Protein AF-A0A9N9Y9E3-F1 (afdb_monomer_lite)

Organism: NCBI:txid160290

Structure (mmCIF, N/CA/C/O backbone):
data_AF-A0A9N9Y9E3-F1
#
_entry.id   AF-A0A9N9Y9E3-F1
#
loop_
_atom_site.group_PDB
_atom_site.id
_atom_site.type_symbol
_atom_site.label_atom_id
_atom_site.label_alt_id
_atom_site.label_comp_id
_atom_site.label_asym_id
_atom_site.label_entity_id
_atom_site.label_seq_id
_atom_site.pdbx_PDB_ins_code
_atom_site.Cartn_x
_atom_site.Cartn_y
_atom_site.Cartn_z
_atom_site.occupancy
_atom_site.B_iso_or_equiv
_atom_site.auth_seq_id
_atom_site.auth_comp_id
_atom_site.auth_asym_id
_atom_site.auth_atom_id
_atom_site.pdbx_PDB_model_num
ATOM 1 N N . MET A 1 1 ? 27.547 -43.029 -65.018 1.00 48.00 1 MET A N 1
ATOM 2 C CA . MET A 1 1 ? 28.425 -41.855 -64.821 1.00 48.00 1 MET A CA 1
ATOM 3 C C . MET A 1 1 ? 28.004 -41.243 -63.491 1.00 48.00 1 MET A C 1
ATOM 5 O O . MET A 1 1 ? 26.909 -40.724 -63.421 1.00 48.00 1 MET A O 1
ATOM 9 N N . GLY A 1 2 ? 28.659 -41.442 -62.355 1.00 52.06 2 GLY A N 1
ATOM 10 C CA . GLY A 1 2 ? 30.081 -41.640 -62.108 1.00 52.06 2 GLY A CA 1
ATOM 11 C C . GLY A 1 2 ? 30.588 -40.398 -61.380 1.00 52.06 2 GLY A C 1
ATOM 12 O O . GLY A 1 2 ? 30.954 -39.443 -62.046 1.00 52.06 2 GLY A O 1
ATOM 13 N N . SER A 1 3 ? 30.549 -40.406 -60.046 1.00 59.09 3 SER A N 1
ATOM 14 C CA . SER A 1 3 ? 31.432 -39.592 -59.204 1.00 59.09 3 SER A CA 1
ATOM 15 C C . SER A 1 3 ? 31.391 -40.119 -57.775 1.00 59.09 3 SER A C 1
ATOM 17 O O . SER A 1 3 ? 30.436 -39.915 -57.031 1.00 59.09 3 SER A O 1
ATOM 19 N N . PHE A 1 4 ? 32.445 -40.857 -57.443 1.00 48.97 4 PHE A N 1
ATOM 20 C CA . PHE A 1 4 ? 32.796 -41.291 -56.102 1.00 48.97 4 PHE A CA 1
ATOM 21 C C . PHE A 1 4 ? 33.531 -40.138 -55.416 1.00 48.97 4 PHE A C 1
ATOM 23 O O . PHE A 1 4 ? 34.589 -39.728 -55.889 1.00 48.97 4 PHE A O 1
ATOM 30 N N . PHE A 1 5 ? 33.002 -39.632 -54.303 1.00 59.12 5 PHE A N 1
ATOM 31 C CA . PHE A 1 5 ? 33.765 -38.761 -53.413 1.00 59.12 5 PHE A CA 1
ATOM 32 C C . PHE A 1 5 ? 34.379 -39.599 -52.294 1.00 59.12 5 PHE A C 1
ATOM 34 O O . PHE A 1 5 ? 33.687 -40.216 -51.484 1.00 59.12 5 PHE A O 1
ATOM 41 N N . VAL A 1 6 ? 35.708 -39.639 -52.310 1.00 62.22 6 VAL A N 1
ATOM 42 C CA . VAL A 1 6 ? 36.564 -40.309 -51.337 1.00 62.22 6 VAL A CA 1
ATOM 43 C C . VAL A 1 6 ? 36.550 -39.507 -50.038 1.00 62.22 6 VAL A C 1
ATOM 45 O O . VAL A 1 6 ? 36.954 -38.346 -50.005 1.00 62.22 6 VAL A O 1
ATOM 48 N N . TRP A 1 7 ? 36.090 -40.145 -48.966 1.00 42.59 7 TRP A N 1
ATOM 49 C CA . TRP A 1 7 ? 36.184 -39.635 -47.604 1.00 42.59 7 TRP A CA 1
ATOM 50 C C . TRP A 1 7 ? 37.648 -39.658 -47.144 1.00 42.59 7 TRP A C 1
ATOM 52 O O . TRP A 1 7 ? 38.261 -40.721 -47.058 1.00 42.59 7 TRP A O 1
ATOM 62 N N . ARG A 1 8 ? 38.211 -38.487 -46.827 1.00 59.12 8 ARG A N 1
ATOM 63 C CA . ARG A 1 8 ? 39.467 -38.366 -46.075 1.00 59.12 8 ARG A CA 1
ATOM 64 C C . ARG A 1 8 ? 39.118 -38.282 -44.591 1.00 59.12 8 ARG A C 1
ATOM 66 O O . ARG A 1 8 ? 38.574 -37.279 -44.140 1.00 59.12 8 ARG A O 1
ATOM 73 N N . LEU A 1 9 ? 39.419 -39.346 -43.852 1.00 53.72 9 LEU A N 1
ATOM 74 C CA . LEU A 1 9 ? 39.414 -39.348 -42.392 1.00 53.72 9 LEU A CA 1
ATOM 75 C C . LEU A 1 9 ? 40.584 -38.484 -41.908 1.00 53.72 9 LEU A C 1
ATOM 77 O O . LEU A 1 9 ? 41.734 -38.772 -42.232 1.00 53.72 9 LEU A O 1
ATOM 81 N N . ASN A 1 10 ? 40.273 -37.424 -41.165 1.00 63.84 10 ASN A N 1
ATOM 82 C CA . ASN A 1 10 ? 41.246 -36.621 -40.433 1.00 63.84 10 ASN A CA 1
ATOM 83 C C . ASN A 1 10 ? 41.228 -37.109 -38.973 1.00 63.84 10 ASN A C 1
ATOM 85 O O . ASN A 1 10 ? 40.200 -36.935 -38.312 1.00 63.84 10 ASN A O 1
ATOM 89 N N . PRO A 1 11 ? 42.273 -37.791 -38.479 1.00 67.38 11 PRO A N 1
ATOM 90 C CA . PRO A 1 11 ? 42.377 -38.150 -37.075 1.00 67.38 11 PRO A CA 1
ATOM 91 C C . PRO A 1 11 ? 42.994 -36.983 -36.292 1.00 67.38 11 PRO A C 1
ATOM 93 O O . PRO A 1 11 ? 43.718 -36.171 -36.851 1.00 67.38 11 PRO A O 1
ATOM 96 N N . GLU A 1 12 ? 42.734 -36.960 -34.988 1.00 57.62 12 GLU A N 1
ATOM 97 C CA . GLU A 1 12 ? 43.332 -36.055 -33.993 1.00 57.62 12 GLU A CA 1
ATOM 98 C C . GLU A 1 12 ? 42.711 -34.662 -33.862 1.00 57.62 12 GLU A C 1
ATOM 100 O O . GLU A 1 12 ? 43.229 -33.651 -34.320 1.00 57.62 12 GLU A O 1
ATOM 105 N N . LEU A 1 13 ? 41.650 -34.608 -33.058 1.00 51.19 13 LEU A N 1
ATOM 106 C CA . LEU A 1 13 ? 41.432 -33.495 -32.139 1.00 51.19 13 LEU A CA 1
ATOM 107 C C . LEU A 1 13 ? 41.072 -34.099 -30.781 1.00 51.19 13 LEU A C 1
ATOM 109 O O . LEU A 1 13 ? 39.950 -34.546 -30.550 1.00 51.19 13 LEU A O 1
ATOM 113 N N . GLN A 1 14 ? 42.075 -34.184 -29.906 1.00 63.19 14 GLN A N 1
ATOM 114 C CA . GLN A 1 14 ? 41.866 -34.486 -28.496 1.00 63.19 14 GLN A CA 1
ATOM 115 C C . GLN A 1 14 ? 41.050 -33.351 -27.861 1.00 63.19 14 GLN A C 1
ATOM 117 O O . GLN A 1 14 ? 41.395 -32.185 -28.067 1.00 63.19 14 GLN A O 1
ATOM 122 N N . PRO A 1 15 ? 40.007 -33.639 -27.063 1.00 50.91 15 PRO A N 1
ATOM 123 C CA . PRO A 1 15 ? 39.404 -32.623 -26.220 1.00 50.91 15 PRO A CA 1
ATOM 124 C C . PRO A 1 15 ? 40.374 -32.331 -25.073 1.00 50.91 15 PRO A C 1
ATOM 126 O O . PRO A 1 15 ? 40.424 -33.046 -24.074 1.00 50.91 15 PRO A O 1
ATOM 129 N N . SER A 1 16 ? 41.175 -31.279 -25.223 1.00 50.28 16 SER A N 1
ATOM 130 C CA . SER A 1 16 ? 41.851 -30.641 -24.101 1.00 50.28 16 SER A CA 1
ATOM 131 C C . SER A 1 16 ? 40.775 -30.138 -23.142 1.00 50.28 16 SER A C 1
ATOM 133 O O . SER A 1 16 ? 40.133 -29.121 -23.400 1.00 50.28 16 SER A O 1
ATOM 135 N N . SER A 1 17 ? 40.548 -30.876 -22.056 1.00 47.25 17 SER A N 1
ATOM 136 C CA . SER A 1 17 ? 39.714 -30.456 -20.937 1.00 47.25 17 SER A CA 1
ATOM 137 C C . SER A 1 17 ? 40.411 -29.306 -20.212 1.00 47.25 17 SER A C 1
ATOM 139 O O . SER A 1 17 ? 41.068 -29.490 -19.187 1.00 47.25 17 SER A O 1
ATOM 141 N N . THR A 1 18 ? 40.307 -28.105 -20.768 1.00 44.97 18 THR A N 1
ATOM 142 C CA . THR A 1 18 ? 40.464 -26.885 -19.990 1.00 44.97 18 THR A CA 1
ATOM 143 C C . THR A 1 18 ? 39.289 -26.859 -19.028 1.00 44.97 18 THR A C 1
ATOM 145 O O . THR A 1 18 ? 38.147 -26.707 -19.455 1.00 44.97 18 THR A O 1
ATOM 148 N N . SER A 1 19 ? 39.555 -27.087 -17.745 1.00 51.19 19 SER A N 1
ATOM 149 C CA . SER A 1 19 ? 38.613 -26.794 -16.674 1.00 51.19 19 SER A CA 1
ATOM 150 C C . SER A 1 19 ? 38.193 -25.334 -16.819 1.00 51.19 19 SER A C 1
ATOM 152 O O . SER A 1 19 ? 38.965 -24.435 -16.481 1.00 51.19 19 SER A O 1
ATOM 154 N N . GLU A 1 20 ? 37.013 -25.102 -17.394 1.00 52.88 20 GLU A N 1
ATOM 155 C CA . GLU A 1 20 ? 36.362 -23.802 -17.357 1.00 52.88 20 GLU A CA 1
ATOM 156 C C . GLU A 1 20 ? 36.249 -23.416 -15.885 1.00 52.88 20 GLU A C 1
ATOM 158 O O . GLU A 1 20 ? 35.529 -24.051 -15.113 1.00 52.88 20 GLU A O 1
ATOM 163 N N . GLU A 1 21 ? 37.010 -22.397 -15.482 1.00 53.12 21 GLU A N 1
ATOM 164 C CA . GLU A 1 21 ? 36.695 -21.611 -14.300 1.00 53.12 21 GLU A CA 1
ATOM 165 C C . GLU A 1 21 ? 35.242 -21.164 -14.450 1.00 53.12 21 GLU A C 1
ATOM 167 O O . GLU A 1 21 ? 34.931 -20.213 -15.175 1.00 53.12 21 GLU A O 1
ATOM 172 N N . VAL A 1 22 ? 34.341 -21.882 -13.781 1.00 54.53 22 VAL A N 1
ATOM 173 C CA . VAL A 1 22 ? 32.970 -21.449 -13.565 1.00 54.53 22 VAL A CA 1
ATOM 174 C C . VAL A 1 22 ? 33.091 -20.135 -12.810 1.00 54.53 22 VAL A C 1
ATOM 176 O O . VAL A 1 22 ? 33.375 -20.097 -11.615 1.00 54.53 22 VAL A O 1
ATOM 179 N N . LYS A 1 23 ? 32.985 -19.029 -13.547 1.00 53.81 23 LYS A N 1
ATOM 180 C CA . LYS A 1 23 ? 32.940 -17.687 -12.983 1.00 53.81 23 LYS A CA 1
ATOM 181 C C . LYS A 1 23 ? 31.679 -17.616 -12.128 1.00 53.81 23 LYS A C 1
ATOM 183 O O . LYS A 1 23 ? 30.618 -17.264 -12.629 1.00 53.81 23 LYS A O 1
ATOM 188 N N . ASP A 1 24 ? 31.822 -17.899 -10.836 1.00 54.69 24 ASP A N 1
ATOM 189 C CA . ASP A 1 24 ? 30.828 -17.696 -9.772 1.00 54.69 24 ASP A CA 1
ATOM 190 C C . ASP A 1 24 ? 30.598 -16.196 -9.512 1.00 54.69 24 ASP A C 1
ATOM 192 O O . ASP A 1 24 ? 30.620 -15.708 -8.384 1.00 54.69 24 ASP A O 1
ATOM 196 N N . LYS A 1 25 ? 30.434 -15.419 -10.581 1.00 53.47 25 LYS A N 1
ATOM 197 C CA . LYS A 1 25 ? 30.112 -14.001 -10.549 1.00 53.47 25 LYS A CA 1
ATOM 198 C C . LYS A 1 25 ? 28.715 -13.859 -11.111 1.00 53.47 25 LYS A C 1
ATOM 200 O O . LYS A 1 25 ? 28.441 -14.284 -12.230 1.00 53.47 25 LYS A O 1
ATOM 205 N N . CYS A 1 26 ? 27.837 -13.226 -10.346 1.00 48.03 26 CYS A N 1
ATOM 206 C CA . CYS A 1 26 ? 26.536 -12.828 -10.858 1.00 48.03 26 CYS A CA 1
ATOM 207 C C . CYS A 1 26 ? 26.736 -11.967 -12.117 1.00 48.03 26 CYS A C 1
ATOM 209 O O . CYS A 1 26 ? 27.424 -10.943 -12.062 1.00 48.03 26 CYS A O 1
ATOM 211 N N . GLY A 1 27 ? 26.129 -12.374 -13.239 1.00 43.56 27 GLY A N 1
ATOM 212 C CA . GLY A 1 27 ? 26.276 -11.714 -14.543 1.00 43.56 27 GLY A CA 1
ATOM 213 C C . GLY A 1 27 ? 25.811 -10.253 -14.578 1.00 43.56 27 GLY A C 1
ATOM 214 O O . GLY A 1 27 ? 26.111 -9.549 -15.534 1.00 43.56 27 GLY A O 1
ATOM 215 N N . TYR A 1 28 ? 25.125 -9.789 -13.527 1.00 42.78 28 TYR A N 1
ATOM 216 C CA . TYR A 1 28 ? 24.651 -8.412 -13.391 1.00 42.78 28 TYR A CA 1
ATOM 217 C C . TYR A 1 28 ? 25.521 -7.516 -12.494 1.00 42.78 28 TYR A C 1
ATOM 219 O O . TYR A 1 28 ? 25.596 -6.320 -12.754 1.00 42.78 28 TYR A O 1
ATOM 227 N N . CYS A 1 29 ? 26.175 -8.044 -11.449 1.00 43.53 29 CYS A N 1
ATOM 228 C CA . CYS A 1 29 ? 26.955 -7.219 -10.506 1.00 43.53 29 CYS A CA 1
ATOM 229 C C . CYS A 1 29 ? 28.453 -7.553 -10.439 1.00 43.53 29 CYS A C 1
ATOM 231 O O . CYS A 1 29 ? 29.212 -6.807 -9.827 1.00 43.53 29 CYS A O 1
ATOM 233 N N . GLY A 1 30 ? 28.908 -8.652 -11.053 1.00 48.31 30 GLY A N 1
ATOM 234 C CA . GLY A 1 30 ? 30.330 -9.001 -11.155 1.00 48.31 30 GLY A CA 1
ATOM 235 C C . GLY A 1 30 ? 31.019 -9.404 -9.842 1.00 48.31 30 GLY A C 1
ATOM 236 O O . GLY A 1 30 ? 32.218 -9.694 -9.860 1.00 48.31 30 GLY A O 1
ATOM 237 N N . MET A 1 31 ? 30.299 -9.452 -8.716 1.00 43.25 31 MET A N 1
ATOM 238 C CA . MET A 1 31 ? 30.854 -9.852 -7.422 1.00 43.25 31 MET A CA 1
ATOM 239 C C . MET A 1 31 ? 30.831 -11.374 -7.264 1.00 43.25 31 MET A C 1
ATOM 241 O O . MET A 1 31 ? 29.815 -12.022 -7.522 1.00 43.25 31 MET A O 1
ATOM 245 N N . GLY A 1 32 ? 31.991 -11.927 -6.900 1.00 43.59 32 GLY A N 1
ATOM 246 C CA . GLY A 1 32 ? 32.207 -13.357 -6.721 1.00 43.59 32 GLY A CA 1
ATOM 247 C C . GLY A 1 32 ? 31.978 -13.793 -5.279 1.00 43.59 32 GLY A C 1
ATOM 248 O O . GLY A 1 32 ? 32.454 -13.127 -4.363 1.00 43.59 32 GLY A O 1
ATOM 249 N N . ASN A 1 33 ? 31.304 -14.934 -5.118 1.00 54.09 33 ASN A N 1
ATOM 250 C CA . ASN A 1 33 ? 31.058 -15.673 -3.872 1.00 54.09 33 ASN A CA 1
ATOM 251 C C . ASN A 1 33 ? 30.054 -15.044 -2.884 1.00 54.09 33 ASN A C 1
ATOM 253 O O . ASN A 1 33 ? 30.433 -14.435 -1.886 1.00 54.09 33 ASN A O 1
ATOM 257 N N . ALA A 1 34 ? 28.762 -15.316 -3.095 1.00 47.59 34 ALA A N 1
ATOM 258 C CA . ALA A 1 34 ? 27.746 -15.270 -2.040 1.00 47.59 34 ALA A CA 1
ATOM 259 C C . ALA A 1 34 ? 27.075 -16.657 -1.896 1.00 47.59 34 ALA A C 1
ATOM 261 O O . ALA A 1 34 ? 26.927 -17.360 -2.898 1.00 47.59 34 ALA A O 1
ATOM 262 N N . PRO A 1 35 ? 26.699 -17.086 -0.673 1.00 48.88 35 PRO A N 1
ATOM 263 C CA . PRO A 1 35 ? 26.117 -18.407 -0.426 1.00 48.88 35 PRO A CA 1
ATOM 264 C C . PRO A 1 35 ? 24.772 -18.616 -1.148 1.00 48.88 35 PRO A C 1
ATOM 266 O O . PRO A 1 35 ? 24.020 -17.676 -1.397 1.00 48.88 35 PRO A O 1
ATOM 269 N N . LYS A 1 36 ? 24.502 -19.884 -1.486 1.00 49.53 36 LYS A N 1
ATOM 270 C CA . LYS A 1 36 ? 23.677 -20.339 -2.622 1.00 49.53 36 LYS A CA 1
ATOM 271 C C . LYS A 1 36 ? 22.144 -20.250 -2.509 1.00 49.53 36 LYS A C 1
ATOM 273 O O . LYS A 1 36 ? 21.494 -20.665 -3.461 1.00 49.53 36 LYS A O 1
ATOM 278 N N . THR A 1 37 ? 21.524 -19.742 -1.442 1.00 46.69 37 THR A N 1
ATOM 279 C CA . THR A 1 37 ? 20.043 -19.793 -1.346 1.00 46.69 37 THR A CA 1
ATOM 280 C C . THR A 1 37 ? 19.426 -18.597 -0.617 1.00 46.69 37 THR A C 1
ATOM 282 O O . THR A 1 37 ? 19.750 -18.326 0.539 1.00 46.69 37 THR A O 1
ATOM 285 N N . CYS A 1 38 ? 18.506 -17.904 -1.297 1.00 43.12 38 CYS A N 1
ATOM 286 C CA . CYS A 1 38 ? 17.662 -16.826 -0.774 1.00 43.12 38 CYS A CA 1
ATOM 287 C C . CYS A 1 38 ? 16.477 -17.412 0.016 1.00 43.12 38 CYS A C 1
ATOM 289 O O . CYS A 1 38 ? 15.753 -18.248 -0.505 1.00 43.12 38 CYS A O 1
ATOM 291 N N . TYR A 1 39 ? 16.231 -16.945 1.246 1.00 42.22 39 TYR A N 1
ATOM 292 C CA . TYR A 1 39 ? 15.168 -17.467 2.130 1.00 42.22 39 TYR A CA 1
ATOM 293 C C . TYR A 1 39 ? 13.731 -17.093 1.692 1.00 42.22 39 TYR A C 1
ATOM 295 O O . TYR A 1 39 ? 12.760 -17.515 2.312 1.00 42.22 39 TYR A O 1
ATOM 303 N N . ILE A 1 40 ? 13.572 -16.254 0.659 1.00 44.50 40 ILE A N 1
ATOM 304 C CA . ILE A 1 40 ? 12.271 -15.681 0.253 1.00 44.50 40 ILE A CA 1
ATOM 305 C C . ILE A 1 40 ? 11.761 -16.280 -1.066 1.00 44.50 40 ILE A C 1
ATOM 307 O O . ILE A 1 40 ? 10.555 -16.322 -1.302 1.00 44.50 40 ILE A O 1
ATOM 311 N N . CYS A 1 41 ? 12.658 -16.770 -1.915 1.00 43.69 41 CYS A N 1
ATOM 312 C CA . CYS A 1 41 ? 12.325 -17.395 -3.184 1.00 43.69 41 CYS A CA 1
ATOM 313 C C . CYS A 1 41 ? 13.327 -18.523 -3.449 1.00 43.69 41 CYS A C 1
ATOM 315 O O . CYS A 1 41 ? 14.488 -18.260 -3.757 1.00 43.69 41 CYS A O 1
ATOM 317 N N . ASP A 1 42 ? 12.871 -19.775 -3.388 1.00 45.44 42 ASP A N 1
ATOM 318 C CA . ASP A 1 42 ? 13.641 -20.974 -3.776 1.00 45.44 42 ASP A CA 1
ATOM 319 C C . ASP A 1 42 ? 14.085 -20.970 -5.264 1.00 45.44 42 ASP A C 1
ATOM 321 O O . ASP A 1 42 ? 14.625 -21.950 -5.767 1.00 45.44 42 ASP A O 1
ATOM 325 N N . GLU A 1 43 ? 13.897 -19.861 -5.987 1.00 44.19 43 GLU A N 1
ATOM 326 C CA . GLU A 1 43 ? 14.222 -19.687 -7.409 1.00 44.19 43 GLU A CA 1
ATOM 327 C C . GLU A 1 43 ? 15.564 -18.979 -7.669 1.00 44.19 43 GLU A C 1
ATOM 329 O O . GLU A 1 43 ? 15.876 -18.615 -8.801 1.00 44.19 43 GLU A O 1
ATOM 334 N N . GLY A 1 44 ? 16.404 -18.814 -6.644 1.00 44.84 44 GLY A N 1
ATOM 335 C CA . GLY A 1 44 ? 17.852 -18.721 -6.850 1.00 44.84 44 GLY A CA 1
ATOM 336 C C . GLY A 1 44 ? 18.365 -17.567 -7.721 1.00 44.84 44 GLY A C 1
ATOM 337 O O . GLY A 1 44 ? 19.375 -17.742 -8.392 1.00 44.84 44 GLY A O 1
ATOM 338 N N . ASN A 1 45 ? 17.745 -16.384 -7.696 1.00 40.72 45 ASN A N 1
ATOM 339 C CA . ASN A 1 45 ? 18.359 -15.172 -8.243 1.00 40.72 45 ASN A CA 1
ATOM 340 C C . ASN A 1 45 ? 18.019 -13.937 -7.395 1.00 40.72 45 ASN A C 1
ATOM 342 O O . ASN A 1 45 ? 16.854 -13.680 -7.110 1.00 40.72 45 ASN A O 1
ATOM 346 N N . PHE A 1 46 ? 19.065 -13.170 -7.062 1.00 46.88 46 PHE A N 1
ATOM 347 C CA . PHE A 1 46 ? 19.133 -11.939 -6.252 1.00 46.88 46 PHE A CA 1
ATOM 348 C C . PHE A 1 46 ? 19.371 -12.100 -4.739 1.00 46.88 46 PHE A C 1
ATOM 350 O O . PHE A 1 46 ? 18.468 -11.977 -3.919 1.00 46.88 46 PHE A O 1
ATOM 357 N N . CYS A 1 47 ? 20.651 -12.194 -4.364 1.00 40.38 47 CYS A N 1
ATOM 358 C CA . CYS A 1 47 ? 21.147 -11.622 -3.110 1.00 40.38 47 CYS A CA 1
ATOM 359 C C . CYS A 1 47 ? 21.685 -10.217 -3.417 1.00 40.38 47 CYS A C 1
ATOM 361 O O . CYS A 1 47 ? 22.867 -10.044 -3.712 1.00 40.38 47 CYS A O 1
ATOM 363 N N . GLY A 1 48 ? 20.806 -9.211 -3.405 1.00 47.50 48 GLY A N 1
ATOM 364 C CA . GLY A 1 48 ? 21.265 -7.844 -3.160 1.00 47.50 48 GLY A CA 1
ATOM 365 C C . GLY A 1 48 ? 21.876 -7.790 -1.760 1.00 47.50 48 GLY A C 1
ATOM 366 O O . GLY A 1 48 ? 21.411 -8.502 -0.872 1.00 47.50 48 GLY A O 1
ATOM 367 N N . ASP A 1 49 ? 22.935 -7.005 -1.586 1.00 45.56 49 ASP A N 1
ATOM 368 C CA . ASP A 1 49 ? 23.652 -6.831 -0.322 1.00 45.56 49 ASP A CA 1
ATOM 369 C C . ASP A 1 49 ? 22.655 -6.594 0.834 1.00 45.56 49 ASP A C 1
ATOM 371 O O . ASP A 1 49 ? 22.097 -5.511 0.998 1.00 45.56 49 ASP A O 1
ATOM 375 N N . LEU A 1 50 ? 22.399 -7.631 1.639 1.00 50.03 50 LEU A N 1
ATOM 376 C CA . LEU A 1 50 ? 21.520 -7.615 2.821 1.00 50.03 50 LEU A CA 1
ATOM 377 C C . LEU A 1 50 ? 22.147 -6.844 3.995 1.00 50.03 50 LEU A C 1
ATOM 379 O O . LEU A 1 50 ? 21.723 -6.958 5.146 1.00 50.03 50 LEU A O 1
ATOM 383 N N . ARG A 1 51 ? 23.181 -6.049 3.722 1.00 47.31 51 ARG A N 1
ATOM 384 C CA . ARG A 1 51 ? 23.818 -5.173 4.693 1.00 47.31 51 ARG A CA 1
ATOM 385 C C . ARG A 1 51 ? 22.948 -3.926 4.837 1.00 47.31 51 ARG A C 1
ATOM 387 O O . ARG A 1 51 ? 23.126 -2.925 4.158 1.00 47.31 51 ARG A O 1
ATOM 394 N N . THR A 1 52 ? 21.970 -4.076 5.730 1.00 50.81 52 THR A N 1
ATOM 395 C CA . THR A 1 52 ? 21.139 -3.034 6.347 1.00 50.81 52 THR A CA 1
ATOM 396 C C . THR A 1 52 ? 20.195 -2.282 5.409 1.00 50.81 52 THR A C 1
ATOM 398 O O . THR A 1 52 ? 20.193 -1.052 5.389 1.00 50.81 52 THR A O 1
ATOM 401 N N . THR A 1 53 ? 19.310 -2.976 4.687 1.00 62.75 53 THR A N 1
ATOM 402 C CA . THR A 1 53 ? 18.041 -2.310 4.354 1.00 62.75 53 THR A CA 1
ATOM 403 C C . THR A 1 53 ? 17.323 -2.069 5.673 1.00 62.75 53 THR A C 1
ATOM 405 O O . THR A 1 53 ? 16.880 -3.026 6.310 1.00 62.75 53 THR A O 1
ATOM 408 N N . GLU A 1 54 ? 17.304 -0.812 6.110 1.00 83.88 54 GLU A N 1
ATOM 409 C CA . GLU A 1 54 ? 16.553 -0.350 7.272 1.00 83.88 54 GLU A CA 1
ATOM 410 C C . GLU A 1 54 ? 15.174 -1.012 7.261 1.00 83.88 54 GLU A C 1
ATOM 412 O O . GLU A 1 54 ? 14.457 -0.968 6.258 1.00 83.88 54 GLU A O 1
ATOM 417 N N . HIS A 1 55 ? 14.850 -1.728 8.334 1.00 88.94 55 HIS A N 1
ATOM 418 C CA . HIS A 1 55 ? 13.577 -2.414 8.428 1.00 88.94 55 HIS A CA 1
ATOM 419 C C . HIS A 1 55 ? 12.481 -1.361 8.595 1.00 88.94 55 HIS A C 1
ATOM 421 O O . HIS A 1 55 ? 12.392 -0.708 9.634 1.00 88.94 55 HIS A O 1
ATOM 427 N N . THR A 1 56 ? 11.663 -1.178 7.561 1.00 95.81 56 THR A N 1
ATOM 428 C CA . THR A 1 56 ? 10.603 -0.165 7.549 1.00 95.81 56 THR A CA 1
ATOM 429 C C . THR A 1 56 ? 9.243 -0.786 7.847 1.00 95.81 56 THR A C 1
ATOM 431 O O . THR A 1 56 ? 9.031 -1.985 7.683 1.00 95.81 56 THR A O 1
ATOM 434 N N . THR A 1 57 ? 8.262 0.043 8.180 1.00 97.38 57 THR A N 1
ATOM 435 C CA . THR A 1 57 ? 6.849 -0.362 8.278 1.00 97.38 57 THR A CA 1
ATOM 436 C C . THR A 1 57 ? 6.289 -0.934 6.967 1.00 97.38 57 THR A C 1
ATOM 438 O O . THR A 1 57 ? 5.322 -1.693 6.991 1.00 97.38 57 THR A O 1
ATOM 441 N N . ALA A 1 58 ? 6.897 -0.633 5.810 1.00 97.25 58 ALA A N 1
ATOM 442 C CA . ALA A 1 58 ? 6.524 -1.269 4.544 1.00 97.25 58 ALA A CA 1
ATOM 443 C C . ALA A 1 58 ? 6.875 -2.761 4.538 1.00 97.25 58 ALA A C 1
ATOM 445 O O . ALA A 1 58 ? 6.177 -3.550 3.902 1.00 97.25 58 ALA A O 1
ATOM 446 N N . ASN A 1 59 ? 7.959 -3.151 5.222 1.00 96.38 59 ASN A N 1
ATOM 447 C CA . ASN A 1 59 ? 8.359 -4.549 5.359 1.00 96.38 59 ASN A CA 1
ATOM 448 C C . ASN A 1 59 ? 7.325 -5.321 6.184 1.00 96.38 59 ASN A C 1
ATOM 450 O O . ASN A 1 59 ? 6.904 -6.397 5.764 1.00 96.38 59 ASN A O 1
ATOM 454 N N . ASP A 1 60 ? 6.853 -4.740 7.291 1.00 96.88 60 ASP A N 1
ATOM 455 C CA . ASP A 1 60 ? 5.767 -5.313 8.095 1.00 96.88 60 ASP A CA 1
ATOM 456 C C . ASP A 1 60 ? 4.498 -5.507 7.259 1.00 96.88 60 ASP A C 1
ATOM 458 O O . ASP A 1 60 ? 3.945 -6.608 7.204 1.00 96.88 60 ASP A O 1
ATOM 462 N N . LEU A 1 61 ? 4.079 -4.457 6.538 1.00 98.06 61 LEU A N 1
ATOM 463 C CA . LEU A 1 61 ? 2.921 -4.516 5.646 1.00 98.06 61 LEU A CA 1
ATOM 464 C C . LEU A 1 61 ? 3.073 -5.624 4.598 1.00 98.06 61 LEU A C 1
ATOM 466 O O . LEU A 1 61 ? 2.145 -6.398 4.372 1.00 98.06 61 LEU A O 1
ATOM 470 N N . TYR A 1 62 ? 4.243 -5.714 3.965 1.00 97.38 62 TYR A N 1
ATOM 471 C CA . TYR A 1 62 ? 4.541 -6.751 2.984 1.00 97.38 62 TYR A CA 1
ATOM 472 C C . TYR A 1 62 ? 4.390 -8.153 3.581 1.00 97.38 62 TYR A C 1
ATOM 474 O O . TYR A 1 62 ? 3.710 -9.000 3.000 1.00 97.38 62 TYR A O 1
ATOM 482 N N . HIS A 1 63 ? 4.965 -8.402 4.759 1.00 96.19 63 HIS A N 1
ATOM 483 C CA . HIS A 1 63 ? 4.872 -9.703 5.416 1.00 96.19 63 HIS A CA 1
ATOM 484 C C . HIS A 1 63 ? 3.430 -10.093 5.755 1.00 96.19 63 HIS A C 1
ATOM 486 O O . HIS A 1 63 ? 3.046 -11.242 5.521 1.00 96.19 63 HIS A O 1
ATOM 492 N N . ASP A 1 64 ? 2.627 -9.160 6.262 1.00 97.56 64 ASP A N 1
ATOM 493 C CA . ASP A 1 64 ? 1.216 -9.406 6.573 1.00 97.56 64 ASP A CA 1
ATOM 494 C C . ASP A 1 64 ? 0.402 -9.689 5.299 1.00 97.56 64 ASP A C 1
ATOM 496 O O . ASP A 1 64 ? -0.331 -10.682 5.230 1.00 97.56 64 ASP A O 1
ATOM 500 N N . VAL A 1 65 ? 0.613 -8.901 4.241 1.00 97.44 65 VAL A N 1
ATOM 501 C CA . VAL A 1 65 ? -0.078 -9.052 2.952 1.00 97.44 65 VAL A CA 1
ATOM 502 C C . VAL A 1 65 ? 0.240 -10.378 2.265 1.00 97.44 65 VAL A C 1
ATOM 504 O O . VAL A 1 65 ? -0.679 -11.071 1.820 1.00 97.44 65 VAL A O 1
ATOM 507 N N . ILE A 1 66 ? 1.513 -10.779 2.212 1.00 96.19 66 ILE A N 1
ATOM 508 C CA . ILE A 1 66 ? 1.921 -12.059 1.613 1.00 96.19 66 ILE A CA 1
ATOM 509 C C . ILE A 1 66 ? 1.373 -13.248 2.410 1.00 96.19 66 ILE A C 1
ATOM 511 O O . ILE A 1 66 ? 0.989 -14.259 1.824 1.00 96.19 66 ILE A O 1
ATOM 515 N N . ARG A 1 67 ? 1.244 -13.116 3.736 1.00 96.25 67 ARG A N 1
ATOM 516 C CA . ARG A 1 67 ? 0.604 -14.123 4.599 1.00 96.25 67 ARG A CA 1
ATOM 517 C C . ARG A 1 67 ? -0.925 -14.123 4.520 1.00 96.25 67 ARG A C 1
ATOM 519 O O . ARG A 1 67 ? -1.551 -14.948 5.182 1.00 96.25 67 ARG A O 1
ATOM 526 N N . GLY A 1 68 ? -1.530 -13.212 3.756 1.00 96.44 68 GLY A N 1
ATOM 527 C CA . GLY A 1 68 ? -2.982 -13.100 3.642 1.00 96.44 68 GLY A CA 1
ATOM 528 C C . GLY A 1 68 ? -3.657 -12.582 4.915 1.00 96.44 68 GLY A C 1
ATOM 529 O O . GLY A 1 68 ? -4.802 -12.940 5.173 1.00 96.44 68 GLY A O 1
ATOM 530 N N . ARG A 1 69 ? -2.957 -11.791 5.737 1.00 96.94 69 ARG A N 1
ATOM 531 C CA . ARG A 1 69 ? -3.465 -11.267 7.013 1.00 96.94 69 ARG A CA 1
ATOM 532 C C . ARG A 1 69 ? -3.589 -9.752 6.953 1.00 96.94 69 ARG A C 1
ATOM 534 O O . ARG A 1 69 ? -2.667 -9.082 6.508 1.00 96.94 69 ARG A O 1
ATOM 541 N N . ILE A 1 70 ? -4.697 -9.212 7.455 1.00 95.00 70 ILE A N 1
ATOM 542 C CA . ILE A 1 70 ? -4.840 -7.761 7.631 1.00 95.00 70 ILE A CA 1
ATOM 543 C C . ILE A 1 70 ? -3.811 -7.290 8.677 1.00 95.00 70 ILE A C 1
ATOM 545 O O . ILE A 1 70 ? -3.711 -7.930 9.734 1.00 95.00 70 ILE A O 1
ATOM 549 N N . PRO A 1 71 ? -3.061 -6.201 8.414 1.00 96.38 71 PRO A N 1
ATOM 550 C CA . PRO A 1 71 ? -2.070 -5.692 9.350 1.00 96.38 71 PRO A CA 1
ATOM 551 C C . PRO A 1 71 ? -2.666 -5.363 10.714 1.00 96.38 71 PRO A C 1
ATOM 553 O O . PRO A 1 71 ? -3.774 -4.842 10.816 1.00 96.38 71 PRO A O 1
ATOM 556 N N . ARG A 1 72 ? -1.914 -5.653 11.778 1.00 95.38 72 ARG A N 1
ATOM 557 C CA . ARG A 1 72 ? -2.307 -5.322 13.163 1.00 95.38 72 ARG A CA 1
ATOM 558 C C . ARG A 1 72 ? -1.400 -4.290 13.819 1.00 95.38 72 ARG A C 1
ATOM 560 O O . ARG A 1 72 ? -1.759 -3.738 14.854 1.00 95.38 72 ARG A O 1
ATOM 567 N N . ASN A 1 73 ? -0.227 -4.043 13.239 1.00 95.38 73 ASN A N 1
ATOM 568 C CA . ASN A 1 73 ? 0.715 -3.065 13.763 1.00 95.38 73 ASN A CA 1
ATOM 569 C C . ASN A 1 73 ? 0.105 -1.650 13.635 1.00 95.38 73 ASN A C 1
ATOM 571 O O . ASN A 1 73 ? -0.187 -1.229 12.513 1.00 95.38 73 ASN A O 1
ATOM 575 N N . PRO A 1 74 ? -0.071 -0.895 14.738 1.00 95.25 74 PRO A N 1
ATOM 576 C CA . PRO A 1 74 ? -0.696 0.428 14.703 1.00 95.25 74 PRO A CA 1
ATOM 577 C C . PRO A 1 74 ? 0.065 1.429 13.826 1.00 95.25 74 PRO A C 1
ATOM 579 O O . PRO A 1 74 ? -0.556 2.292 13.207 1.00 95.25 74 PRO A O 1
ATOM 582 N N . LEU A 1 75 ? 1.391 1.298 13.714 1.00 95.56 75 LEU A N 1
ATOM 583 C CA . LEU A 1 75 ? 2.192 2.148 12.833 1.00 95.56 75 LEU A CA 1
ATOM 584 C C . LEU A 1 75 ? 1.884 1.865 11.363 1.00 95.56 75 LEU A C 1
ATOM 586 O O . LEU A 1 75 ? 1.661 2.798 10.601 1.00 95.56 75 LEU A O 1
ATOM 590 N N . VAL A 1 76 ? 1.779 0.588 10.982 1.00 96.69 76 VAL A N 1
ATOM 591 C CA . VAL A 1 76 ? 1.385 0.192 9.621 1.00 96.69 76 VAL A CA 1
ATOM 592 C C . VAL A 1 76 ? -0.028 0.676 9.314 1.00 96.69 76 VAL A C 1
ATOM 594 O O . VAL A 1 76 ? -0.277 1.231 8.246 1.00 96.69 76 VAL A O 1
ATOM 597 N N . LEU A 1 77 ? -0.948 0.513 10.267 1.00 95.50 77 LEU A N 1
ATOM 598 C CA . LEU A 1 77 ? -2.329 0.948 10.095 1.00 95.50 77 LEU A CA 1
ATOM 599 C C . LEU A 1 77 ? -2.429 2.459 9.847 1.00 95.50 77 LEU A C 1
ATOM 601 O O . LEU A 1 77 ? -3.206 2.889 8.994 1.00 95.50 77 LEU A O 1
ATOM 605 N N . LYS A 1 78 ? -1.629 3.254 10.566 1.00 94.38 78 LYS A N 1
ATOM 606 C CA . LYS A 1 78 ? -1.568 4.710 10.410 1.00 94.38 78 LYS A CA 1
ATOM 607 C C . LYS A 1 78 ? -0.882 5.121 9.105 1.00 94.38 78 LYS A C 1
ATOM 609 O O . LYS A 1 78 ? -1.444 5.900 8.344 1.00 94.38 78 LYS A O 1
ATOM 614 N N . GLU A 1 79 ? 0.321 4.616 8.847 1.00 95.69 79 GLU A N 1
ATOM 615 C CA . GLU A 1 79 ? 1.161 5.067 7.728 1.00 95.69 79 GLU A CA 1
ATOM 616 C C . GLU A 1 79 ? 0.653 4.617 6.356 1.00 95.69 79 GLU A C 1
ATOM 618 O O . GLU A 1 79 ? 0.912 5.296 5.365 1.00 95.69 79 GLU A O 1
ATOM 623 N N . TYR A 1 80 ? -0.082 3.504 6.299 1.00 97.00 80 TYR A N 1
ATOM 624 C CA . TYR A 1 80 ? -0.653 2.950 5.067 1.00 97.00 80 TYR A CA 1
ATOM 625 C C . TYR A 1 80 ? -2.178 3.034 5.050 1.00 97.00 80 TYR A C 1
ATOM 627 O O . TYR A 1 80 ? -2.838 2.194 4.450 1.00 97.00 80 TYR A O 1
ATOM 635 N N . TYR A 1 81 ? -2.738 4.051 5.709 1.00 96.62 81 TYR A N 1
ATOM 636 C CA . TYR A 1 81 ? -4.130 4.493 5.566 1.00 96.62 81 TYR A CA 1
ATOM 637 C C . TYR A 1 81 ? -5.230 3.486 5.946 1.00 96.62 81 TYR A C 1
ATOM 639 O O . TYR A 1 81 ? -6.416 3.784 5.790 1.00 96.62 81 TYR A O 1
ATOM 647 N N . PHE A 1 82 ? -4.901 2.330 6.525 1.00 95.94 82 PHE A N 1
ATOM 648 C CA . PHE A 1 82 ? -5.917 1.415 7.061 1.00 95.94 82 PHE A CA 1
ATOM 649 C C . PHE A 1 82 ? -6.721 2.064 8.196 1.00 95.94 82 PHE A C 1
ATOM 651 O O . PHE A 1 82 ? -7.912 1.792 8.336 1.00 95.94 82 PHE A O 1
ATOM 658 N N . GLY A 1 83 ? -6.104 2.969 8.962 1.00 93.81 83 GLY A N 1
ATOM 659 C CA . GLY A 1 83 ? -6.782 3.769 9.985 1.00 93.81 83 GLY A CA 1
ATOM 660 C C . GLY A 1 83 ? -7.806 4.766 9.426 1.00 93.81 83 GLY A C 1
ATOM 661 O O . GLY A 1 83 ? -8.715 5.164 10.146 1.00 93.81 83 GLY A O 1
ATOM 662 N N . ASN A 1 84 ? -7.712 5.133 8.142 1.00 94.06 84 ASN A N 1
ATOM 663 C CA . ASN A 1 84 ? -8.675 6.028 7.489 1.00 94.06 84 ASN A CA 1
ATOM 664 C C . ASN A 1 84 ? -9.944 5.295 7.020 1.00 94.06 84 ASN A C 1
ATOM 666 O O . ASN A 1 84 ? -10.938 5.934 6.661 1.00 94.06 84 ASN A O 1
ATOM 670 N N . CYS A 1 85 ? -9.924 3.961 7.013 1.00 94.56 85 CYS A N 1
ATOM 671 C CA . CYS A 1 85 ? -11.046 3.139 6.589 1.00 94.56 85 CYS A CA 1
ATOM 672 C C . CYS A 1 85 ? -12.076 3.026 7.722 1.00 94.56 85 CYS A C 1
ATOM 674 O O . CYS A 1 85 ? -11.803 2.427 8.760 1.00 94.56 85 CYS A O 1
ATOM 676 N N . LYS A 1 86 ? -13.277 3.577 7.509 1.00 93.25 86 LYS A N 1
ATOM 677 C CA . LYS A 1 86 ? -14.397 3.484 8.468 1.00 93.25 86 LYS A CA 1
ATOM 678 C C . LYS A 1 86 ? -15.142 2.152 8.408 1.00 93.25 86 LYS A C 1
ATOM 680 O O . LYS A 1 86 ? -15.804 1.770 9.365 1.00 93.25 86 LYS A O 1
ATOM 685 N N . GLU A 1 87 ? -15.053 1.488 7.265 1.00 95.06 87 GLU A N 1
ATOM 686 C CA . GLU A 1 87 ? -15.799 0.279 6.945 1.00 95.06 87 GLU A CA 1
ATOM 687 C C . GLU A 1 87 ? -14.819 -0.852 6.656 1.00 95.06 87 GLU A C 1
ATOM 689 O O . GLU A 1 87 ? -13.727 -0.623 6.122 1.00 95.06 87 GLU A O 1
ATOM 694 N N . LEU A 1 88 ? -15.228 -2.076 6.989 1.00 94.56 88 LEU A N 1
ATOM 695 C CA . LEU A 1 88 ? -14.425 -3.273 6.754 1.00 94.56 88 LEU A CA 1
ATOM 696 C C . LEU A 1 88 ? -14.152 -3.477 5.256 1.00 94.56 88 LEU A C 1
ATOM 698 O O . LEU A 1 88 ? -13.042 -3.836 4.878 1.00 94.56 88 LEU A O 1
ATOM 702 N N . GLU A 1 89 ? -15.126 -3.158 4.402 1.00 96.19 89 GLU A N 1
ATOM 703 C CA . GLU A 1 89 ? -14.993 -3.257 2.945 1.00 96.19 89 GLU A CA 1
ATOM 704 C C . GLU A 1 89 ? -13.862 -2.370 2.404 1.00 96.19 89 GLU A C 1
ATOM 706 O O . GLU A 1 89 ? -13.074 -2.812 1.567 1.00 96.19 89 GLU A O 1
ATOM 711 N N . HIS A 1 90 ? -13.706 -1.152 2.936 1.00 96.50 90 HIS A N 1
ATOM 712 C CA . HIS A 1 90 ? -12.596 -0.271 2.566 1.00 96.50 90 HIS A CA 1
ATOM 713 C C . HIS A 1 90 ? -11.241 -0.832 3.017 1.00 96.50 90 HIS A C 1
ATOM 715 O O . HIS A 1 90 ? -10.271 -0.761 2.259 1.00 96.50 90 HIS A O 1
ATOM 721 N N . GLN A 1 91 ? -11.168 -1.437 4.210 1.00 96.38 91 GLN A N 1
ATOM 722 C CA . GLN A 1 91 ? -9.943 -2.096 4.679 1.00 96.38 91 GLN A CA 1
ATOM 723 C C . GLN A 1 91 ? -9.569 -3.283 3.790 1.00 96.38 91 GLN A C 1
ATOM 725 O O . GLN A 1 91 ? -8.402 -3.437 3.424 1.00 96.38 91 GLN A O 1
ATOM 730 N N . GLU A 1 92 ? -10.545 -4.103 3.401 1.00 96.88 92 GLU A N 1
ATOM 731 C CA . GLU A 1 92 ? -10.324 -5.216 2.479 1.00 96.88 92 GLU A CA 1
ATOM 732 C C . GLU A 1 92 ? -9.911 -4.745 1.083 1.00 96.88 92 GLU A C 1
ATOM 734 O O . GLU A 1 92 ? -9.001 -5.322 0.486 1.00 96.88 92 GLU A O 1
ATOM 739 N N . GLY A 1 93 ? -10.549 -3.698 0.556 1.00 97.12 93 GLY A N 1
ATOM 740 C CA . GLY A 1 93 ? -10.192 -3.098 -0.729 1.00 97.12 93 GLY A CA 1
ATOM 741 C C . GLY A 1 93 ? -8.749 -2.598 -0.734 1.00 97.12 93 GLY A C 1
ATOM 742 O O . GLY A 1 93 ? -7.973 -2.934 -1.633 1.00 97.12 93 GLY A O 1
ATOM 743 N N . LEU A 1 94 ? -8.349 -1.900 0.331 1.00 97.62 94 LEU A N 1
ATOM 744 C CA . LEU A 1 94 ? -6.990 -1.402 0.511 1.00 97.62 94 LEU A CA 1
ATOM 745 C C . LEU A 1 94 ? -5.977 -2.545 0.676 1.00 97.62 94 LEU A C 1
ATOM 747 O O . LEU A 1 94 ? -4.902 -2.527 0.075 1.00 97.62 94 LEU A O 1
ATOM 751 N N . PHE A 1 95 ? -6.339 -3.595 1.414 1.00 98.12 95 PHE A N 1
ATOM 752 C CA . PHE A 1 95 ? -5.530 -4.806 1.532 1.00 98.12 95 PHE A CA 1
ATOM 753 C C . PHE A 1 95 ? -5.293 -5.475 0.169 1.00 98.12 95 PHE A C 1
ATOM 755 O O . PHE A 1 95 ? -4.159 -5.820 -0.177 1.00 98.12 95 PHE A O 1
ATOM 762 N N . ARG A 1 96 ? -6.348 -5.632 -0.641 1.00 97.50 96 ARG A N 1
ATOM 763 C CA . ARG A 1 96 ? -6.263 -6.209 -1.994 1.00 97.50 96 ARG A CA 1
ATOM 764 C C . ARG A 1 96 ? -5.437 -5.331 -2.934 1.00 97.50 96 ARG A C 1
ATOM 766 O O . ARG A 1 96 ? -4.694 -5.874 -3.755 1.00 97.50 96 ARG A O 1
ATOM 773 N N . LEU A 1 97 ? -5.519 -4.006 -2.800 1.00 97.44 97 LEU A N 1
ATOM 774 C CA . LEU A 1 97 ? -4.667 -3.071 -3.535 1.00 97.44 97 LEU A CA 1
ATOM 775 C C . LEU A 1 97 ? -3.188 -3.319 -3.215 1.00 97.44 97 LEU A C 1
ATOM 777 O O . LEU A 1 97 ? -2.413 -3.588 -4.131 1.00 97.44 97 LEU A O 1
ATOM 781 N N . TYR A 1 98 ? -2.795 -3.311 -1.937 1.00 98.06 98 TYR A N 1
ATOM 782 C CA . TYR A 1 98 ? -1.399 -3.562 -1.556 1.00 98.06 98 TYR A CA 1
ATOM 783 C C . TYR A 1 98 ? -0.921 -4.952 -1.974 1.00 98.06 98 TYR A C 1
ATOM 785 O O . TYR A 1 98 ? 0.198 -5.095 -2.467 1.00 98.06 98 TYR A O 1
ATOM 793 N N . LYS A 1 99 ? -1.783 -5.971 -1.876 1.00 97.44 99 LYS A N 1
ATOM 794 C CA . LYS A 1 99 ? -1.491 -7.306 -2.414 1.00 97.44 99 LYS A CA 1
ATOM 795 C C . LYS A 1 99 ? -1.158 -7.243 -3.898 1.00 97.44 99 LYS A C 1
ATOM 797 O O . LYS A 1 99 ? -0.140 -7.788 -4.302 1.00 97.44 99 LYS A O 1
ATOM 802 N N . THR A 1 100 ? -1.962 -6.531 -4.680 1.00 96.06 100 THR A N 1
ATOM 803 C CA . THR A 1 100 ? -1.751 -6.356 -6.123 1.00 96.06 100 THR A CA 1
ATOM 804 C C . THR A 1 100 ? -0.442 -5.619 -6.417 1.00 96.06 100 THR A C 1
ATOM 806 O O . THR A 1 100 ? 0.328 -6.061 -7.271 1.00 96.06 100 THR A O 1
ATOM 809 N N . LEU A 1 101 ? -0.130 -4.553 -5.673 1.00 96.19 101 LEU A N 1
ATOM 810 C CA . LEU A 1 101 ? 1.138 -3.824 -5.806 1.00 96.19 101 LEU A CA 1
ATOM 811 C C . LEU A 1 101 ? 2.354 -4.734 -5.568 1.00 96.19 101 LEU A C 1
ATOM 813 O O . LEU A 1 101 ? 3.315 -4.702 -6.337 1.00 96.19 101 LEU A O 1
ATOM 817 N N . PHE A 1 102 ? 2.304 -5.593 -4.550 1.00 96.38 102 PHE A N 1
ATOM 818 C CA . PHE A 1 102 ? 3.411 -6.497 -4.237 1.00 96.38 102 PHE A CA 1
ATOM 819 C C . PHE A 1 102 ? 3.507 -7.706 -5.171 1.00 96.38 102 PHE A C 1
ATOM 821 O O . PHE A 1 102 ? 4.610 -8.101 -5.548 1.00 96.38 102 PHE A O 1
ATOM 828 N N . THR A 1 103 ? 2.387 -8.320 -5.555 1.00 94.00 103 THR A N 1
ATOM 829 C CA . THR A 1 103 ? 2.413 -9.592 -6.295 1.00 94.00 103 THR A CA 1
ATOM 830 C C . THR A 1 103 ? 2.343 -9.418 -7.807 1.00 94.00 103 THR A C 1
ATOM 832 O O . THR A 1 103 ? 3.027 -10.147 -8.522 1.00 94.00 103 THR A O 1
ATOM 835 N N . VAL A 1 104 ? 1.557 -8.461 -8.305 1.00 93.38 104 VAL A N 1
ATOM 836 C CA . VAL A 1 104 ? 1.348 -8.236 -9.746 1.00 93.38 104 VAL A CA 1
ATOM 837 C C . VAL A 1 104 ? 2.345 -7.210 -10.276 1.00 93.38 104 VAL A C 1
ATOM 839 O O . VAL A 1 104 ? 3.051 -7.465 -11.253 1.00 93.38 104 VAL A O 1
ATOM 842 N N . PHE A 1 105 ? 2.464 -6.071 -9.591 1.00 92.50 105 PHE A N 1
ATOM 843 C CA . PHE A 1 105 ? 3.403 -5.014 -9.976 1.00 92.50 105 PHE A CA 1
ATOM 844 C C . PHE A 1 105 ? 4.822 -5.231 -9.439 1.00 92.50 105 PHE A C 1
ATOM 846 O O . PHE A 1 105 ? 5.740 -4.543 -9.872 1.00 92.50 105 PHE A O 1
ATOM 853 N N . ARG A 1 106 ? 5.023 -6.210 -8.541 1.00 93.44 106 ARG A N 1
ATOM 854 C CA . ARG A 1 106 ? 6.334 -6.559 -7.959 1.00 93.44 106 ARG A CA 1
ATOM 855 C C . ARG A 1 106 ? 7.047 -5.359 -7.325 1.00 93.44 106 ARG A C 1
ATOM 857 O O . ARG A 1 106 ? 8.272 -5.273 -7.349 1.00 93.44 106 ARG A O 1
ATOM 864 N N . ILE A 1 107 ? 6.282 -4.439 -6.736 1.00 94.38 107 ILE A N 1
ATOM 865 C CA . ILE A 1 107 ? 6.833 -3.250 -6.086 1.00 94.38 107 ILE A CA 1
ATOM 866 C C . ILE A 1 107 ? 7.568 -3.677 -4.811 1.00 94.38 107 ILE A C 1
ATOM 868 O O . ILE A 1 107 ? 6.961 -4.309 -3.949 1.00 94.38 107 ILE A O 1
ATOM 872 N N . PRO A 1 108 ? 8.860 -3.355 -4.641 1.00 94.88 108 PRO A N 1
ATOM 873 C CA . PRO A 1 108 ? 9.571 -3.720 -3.425 1.00 94.88 108 PRO A CA 1
ATOM 874 C C . PRO A 1 108 ? 9.101 -2.856 -2.239 1.00 94.88 108 PRO A C 1
ATOM 876 O O . PRO A 1 108 ? 8.777 -1.677 -2.431 1.00 94.88 108 PRO A O 1
ATOM 879 N N . PRO A 1 109 ? 9.137 -3.374 -0.993 1.00 96.25 109 PRO A N 1
ATOM 880 C CA . PRO A 1 109 ? 8.733 -2.616 0.196 1.00 96.25 109 PRO A CA 1
ATOM 881 C C . PRO A 1 109 ? 9.458 -1.271 0.337 1.00 96.25 109 PRO A C 1
ATOM 883 O O . PRO A 1 109 ? 8.847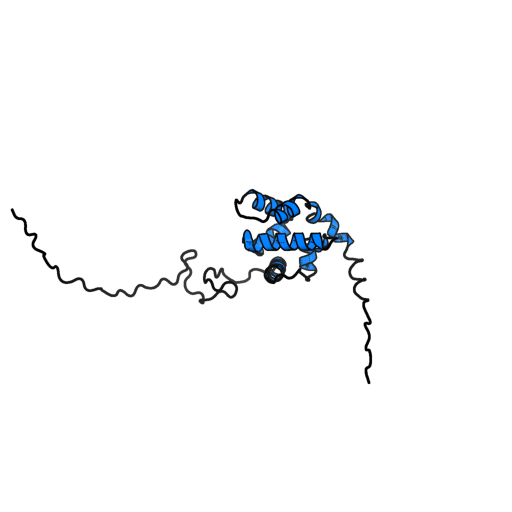 -0.268 0.689 1.00 96.25 109 PRO A O 1
ATOM 886 N N . SER A 1 110 ? 10.741 -1.214 -0.027 1.00 93.94 110 SER A N 1
ATOM 887 C CA . SER A 1 110 ? 11.539 0.017 0.004 1.00 93.94 110 SER A CA 1
ATOM 888 C C . SER A 1 110 ? 11.012 1.109 -0.934 1.00 93.94 110 SER A C 1
ATOM 890 O O . SER A 1 110 ? 11.085 2.293 -0.608 1.00 93.94 110 SER A O 1
ATOM 892 N N . MET A 1 111 ? 10.457 0.740 -2.091 1.00 95.00 111 MET A N 1
ATOM 893 C CA . MET A 1 111 ? 9.842 1.689 -3.020 1.00 95.00 111 MET A CA 1
ATOM 894 C C . MET A 1 111 ? 8.494 2.169 -2.492 1.00 95.00 111 MET A C 1
ATOM 896 O O . MET A 1 111 ? 8.236 3.372 -2.504 1.00 95.00 111 MET A O 1
ATOM 900 N N . LEU A 1 112 ? 7.681 1.257 -1.950 1.00 97.25 112 LEU A N 1
ATOM 901 C CA . LEU A 1 112 ? 6.420 1.625 -1.313 1.00 97.25 112 LEU A CA 1
ATOM 902 C C . LEU A 1 112 ? 6.648 2.578 -0.130 1.00 97.25 112 LEU A C 1
ATOM 904 O O . LEU A 1 112 ? 5.937 3.570 0.009 1.00 97.25 112 LEU A O 1
ATOM 908 N N . HIS A 1 113 ? 7.690 2.335 0.668 1.00 96.25 113 HIS A N 1
ATOM 909 C CA . HIS A 1 113 ? 8.089 3.228 1.751 1.00 96.25 113 HIS A CA 1
ATOM 910 C C . HIS A 1 113 ? 8.451 4.632 1.243 1.00 96.25 113 HIS A C 1
ATOM 912 O O . HIS A 1 113 ? 8.021 5.631 1.814 1.00 96.25 113 HIS A O 1
ATOM 918 N N . LYS A 1 114 ? 9.183 4.743 0.126 1.00 96.00 114 LYS A N 1
ATOM 919 C CA . LYS A 1 114 ? 9.482 6.048 -0.495 1.00 96.00 114 LYS A CA 1
ATOM 920 C C . LYS A 1 114 ? 8.212 6.773 -0.945 1.00 96.00 114 LYS A C 1
ATOM 922 O O . LYS A 1 114 ? 8.113 7.992 -0.789 1.00 96.00 114 LYS A O 1
ATOM 927 N N . TRP A 1 115 ? 7.232 6.052 -1.486 1.00 96.81 115 TRP A N 1
ATOM 928 C CA . TRP A 1 115 ? 5.940 6.642 -1.851 1.00 96.81 115 TRP A CA 1
ATOM 929 C C . TRP A 1 115 ? 5.162 7.108 -0.628 1.00 96.81 115 TRP A C 1
ATOM 931 O O . TRP A 1 115 ? 4.565 8.178 -0.668 1.00 96.81 115 TRP A O 1
ATOM 941 N N . GLN A 1 116 ? 5.209 6.339 0.460 1.00 96.69 116 GLN A N 1
ATOM 942 C CA . GLN A 1 116 ? 4.615 6.713 1.739 1.00 96.69 116 GLN A CA 1
ATOM 943 C C . GLN A 1 116 ? 5.234 8.013 2.262 1.00 96.69 116 GLN A C 1
ATOM 945 O O . GLN A 1 116 ? 4.516 8.976 2.510 1.00 96.69 116 GLN A O 1
ATOM 950 N N . LYS A 1 117 ? 6.569 8.093 2.326 1.00 95.69 117 LYS A N 1
ATOM 951 C CA . LYS A 1 117 ? 7.288 9.286 2.806 1.00 95.69 117 LYS A CA 1
ATOM 952 C C . LYS A 1 117 ? 7.026 10.531 1.964 1.00 95.69 117 LYS A C 1
ATOM 954 O O . LYS A 1 117 ? 7.000 11.633 2.499 1.00 95.69 117 LYS A O 1
ATOM 959 N N . SER A 1 118 ? 6.829 10.356 0.660 1.00 96.00 118 SER A N 1
ATOM 960 C CA . SER A 1 118 ? 6.488 11.447 -0.260 1.00 96.00 118 SER A CA 1
ATOM 961 C C . SER A 1 118 ? 4.987 11.731 -0.349 1.00 96.00 118 SER A C 1
ATOM 963 O O . SER A 1 118 ? 4.609 12.686 -1.021 1.00 96.00 118 SER A O 1
ATOM 965 N N . LYS A 1 119 ? 4.139 10.945 0.331 1.00 95.69 119 LYS A N 1
ATOM 966 C CA . LYS A 1 119 ? 2.670 11.056 0.310 1.00 95.69 119 LYS A CA 1
ATOM 967 C C . LYS A 1 119 ? 2.078 10.865 -1.091 1.00 95.69 119 LYS A C 1
ATOM 969 O O . LYS A 1 119 ? 1.062 11.453 -1.436 1.00 95.69 119 LYS A O 1
ATOM 974 N N . ARG A 1 120 ? 2.723 10.030 -1.912 1.00 97.06 120 ARG A N 1
ATOM 975 C CA . ARG A 1 120 ? 2.361 9.785 -3.322 1.00 97.06 120 ARG A CA 1
ATOM 976 C C . ARG A 1 120 ? 1.944 8.342 -3.597 1.00 97.06 120 ARG A C 1
ATOM 978 O O . ARG A 1 120 ? 2.083 7.869 -4.719 1.00 97.06 120 ARG A O 1
ATOM 985 N N . ILE A 1 121 ? 1.463 7.614 -2.583 1.00 97.19 121 ILE A N 1
ATOM 986 C CA . ILE A 1 121 ? 0.999 6.227 -2.774 1.00 97.19 121 ILE A CA 1
ATOM 987 C C . ILE A 1 121 ? -0.148 6.181 -3.787 1.00 97.19 121 ILE A C 1
ATOM 989 O O . ILE A 1 121 ? -0.103 5.347 -4.689 1.00 97.19 121 ILE A O 1
ATOM 993 N N . HIS A 1 122 ? -1.142 7.068 -3.658 1.00 97.50 122 HIS A N 1
ATOM 994 C CA . HIS A 1 122 ? -2.295 7.109 -4.564 1.00 97.50 122 HIS A CA 1
ATOM 995 C C . HIS A 1 122 ? -1.867 7.427 -5.997 1.00 97.50 122 HIS A C 1
ATOM 997 O O . HIS A 1 122 ? -2.029 6.569 -6.861 1.00 97.50 122 HIS A O 1
ATOM 1003 N N . ASP A 1 123 ? -1.222 8.580 -6.210 1.00 97.25 123 ASP A N 1
ATOM 1004 C CA . ASP A 1 123 ? -0.701 9.014 -7.513 1.00 97.25 123 ASP A CA 1
ATOM 1005 C C . ASP A 1 123 ? 0.091 7.910 -8.221 1.00 97.25 123 ASP A C 1
ATOM 1007 O O . ASP A 1 123 ? -0.211 7.544 -9.354 1.00 97.25 123 ASP A O 1
ATOM 1011 N N . ASN A 1 124 ? 1.096 7.348 -7.540 1.00 97.19 124 ASN A N 1
ATOM 1012 C CA . ASN A 1 124 ? 1.982 6.357 -8.144 1.00 97.19 124 ASN A CA 1
ATOM 1013 C C . ASN A 1 124 ? 1.247 5.047 -8.442 1.00 97.19 124 ASN A C 1
ATOM 1015 O O . ASN A 1 124 ? 1.527 4.406 -9.453 1.00 97.19 124 ASN A O 1
ATOM 1019 N N . SER A 1 125 ? 0.283 4.663 -7.601 1.00 96.56 125 SER A N 1
ATOM 1020 C CA . SER A 1 125 ? -0.562 3.499 -7.872 1.00 96.56 125 SER A CA 1
ATOM 1021 C C . SER A 1 125 ? -1.447 3.748 -9.093 1.00 96.56 125 SER A C 1
ATOM 1023 O O . SER A 1 125 ? -1.514 2.897 -9.970 1.00 96.56 125 SER A O 1
ATOM 1025 N N . VAL A 1 126 ? -2.083 4.918 -9.211 1.00 96.00 126 VAL A N 1
ATOM 1026 C CA . VAL A 1 126 ? -2.930 5.248 -10.370 1.00 96.00 126 VAL A CA 1
ATOM 1027 C C . VAL A 1 126 ? -2.106 5.221 -11.654 1.00 96.00 126 VAL A C 1
ATOM 1029 O O . VAL A 1 126 ? -2.531 4.618 -12.638 1.00 96.00 126 VAL A O 1
ATOM 1032 N N . THR A 1 127 ? -0.912 5.814 -11.636 1.00 95.56 127 THR A N 1
ATOM 1033 C CA . THR A 1 127 ? 0.024 5.781 -12.764 1.00 95.56 127 THR A CA 1
ATOM 1034 C C . THR A 1 127 ? 0.357 4.347 -13.171 1.00 95.56 127 THR A C 1
ATOM 1036 O O . THR A 1 127 ? 0.169 3.997 -14.332 1.00 95.56 127 THR A O 1
ATOM 1039 N N . LEU A 1 128 ? 0.734 3.478 -12.225 1.00 94.69 128 LEU A N 1
ATOM 1040 C CA . LEU A 1 128 ? 1.056 2.079 -12.532 1.00 94.69 128 LEU A CA 1
ATOM 1041 C C . LEU A 1 128 ? -0.100 1.305 -13.162 1.00 94.69 128 LEU A C 1
ATOM 1043 O O . LEU A 1 128 ? 0.105 0.530 -14.093 1.00 94.69 128 LEU A O 1
ATOM 1047 N N . PHE A 1 129 ? -1.317 1.510 -12.662 1.00 94.50 129 PHE A N 1
ATOM 1048 C CA . PHE A 1 129 ? -2.497 0.849 -13.211 1.00 94.50 129 PHE A CA 1
ATOM 1049 C C . PHE A 1 129 ? -2.865 1.354 -14.615 1.00 94.50 129 PHE A C 1
ATOM 1051 O O . PHE A 1 129 ? -3.504 0.620 -15.362 1.00 94.50 129 PHE A O 1
ATOM 1058 N N . ASN A 1 130 ? -2.474 2.579 -14.979 1.00 93.0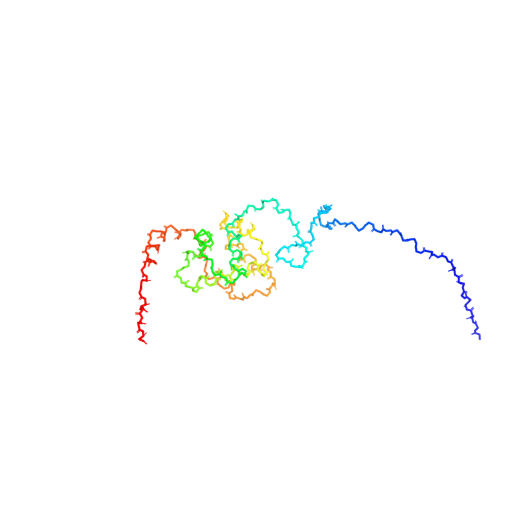6 130 ASN A N 1
ATOM 1059 C CA . ASN A 1 130 ? -2.698 3.130 -16.316 1.00 93.06 130 ASN A CA 1
ATOM 1060 C C . ASN A 1 130 ? -1.596 2.748 -17.317 1.00 93.06 130 ASN A C 1
ATOM 1062 O O . ASN A 1 130 ? -1.871 2.650 -18.511 1.00 93.06 130 ASN A O 1
ATOM 1066 N N . GLU A 1 131 ? -0.355 2.578 -16.857 1.00 89.50 131 GLU A N 1
ATOM 1067 C CA . GLU A 1 131 ? 0.807 2.360 -17.728 1.00 89.50 131 GLU A CA 1
ATOM 1068 C C . GLU A 1 131 ? 0.956 0.913 -18.208 1.00 89.50 131 GLU A C 1
ATOM 1070 O O . GLU A 1 131 ? 1.521 0.679 -19.278 1.00 89.50 131 GLU A O 1
ATOM 1075 N N . GLU A 1 132 ? 0.465 -0.073 -17.454 1.00 73.12 132 GLU A N 1
ATOM 1076 C CA . GLU A 1 132 ? 0.747 -1.473 -17.764 1.00 73.12 132 GLU A CA 1
ATOM 1077 C C . GLU A 1 132 ? -0.432 -2.221 -18.413 1.00 73.12 132 GLU A C 1
ATOM 1079 O O . GLU A 1 132 ? -1.521 -2.274 -17.843 1.00 73.12 132 GLU A O 1
ATOM 1084 N N . PRO A 1 133 ? -0.211 -2.955 -19.524 1.00 76.19 133 PRO A N 1
ATOM 1085 C CA . PRO A 1 133 ? -1.202 -3.870 -20.098 1.00 76.19 133 PRO A CA 1
ATOM 1086 C C . PRO A 1 133 ? -1.362 -5.164 -19.274 1.00 76.19 133 PRO A C 1
ATOM 1088 O O . PRO A 1 133 ? -1.819 -6.184 -19.795 1.00 76.19 133 PRO A O 1
ATOM 1091 N N . LYS A 1 134 ? -0.932 -5.177 -18.004 1.00 80.31 134 LYS A N 1
ATOM 1092 C CA . LYS A 1 134 ? -1.027 -6.369 -17.161 1.00 80.31 134 LYS A CA 1
ATOM 1093 C C . LYS A 1 134 ? -2.499 -6.693 -16.884 1.00 80.31 134 LYS A C 1
ATOM 1095 O O . LYS A 1 134 ? -3.326 -5.786 -16.797 1.00 80.31 134 LYS A O 1
ATOM 1100 N N . PRO A 1 135 ? -2.841 -7.980 -16.704 1.00 83.38 135 PRO A N 1
ATOM 1101 C CA . PRO A 1 135 ? -4.169 -8.390 -16.273 1.00 83.38 135 PRO A CA 1
ATOM 1102 C C . PRO A 1 135 ? -4.349 -8.012 -14.800 1.00 83.38 135 PRO A C 1
ATOM 1104 O O . PRO A 1 135 ? -4.202 -8.833 -13.895 1.00 83.38 135 PRO A O 1
ATOM 1107 N N . VAL A 1 136 ? -4.602 -6.733 -14.551 1.00 85.62 136 VAL A N 1
ATOM 1108 C CA . VAL A 1 136 ? -4.921 -6.233 -13.223 1.00 85.62 136 VAL A CA 1
ATOM 1109 C C . VAL A 1 136 ? -6.415 -6.431 -13.010 1.00 85.62 136 VAL A C 1
ATOM 1111 O O . VAL A 1 136 ? -7.197 -6.086 -13.904 1.00 85.62 136 VAL A O 1
ATOM 1114 N N . PRO A 1 137 ? -6.853 -6.990 -11.870 1.00 89.75 137 PRO A N 1
ATOM 1115 C CA . PRO A 1 137 ? -8.276 -7.131 -11.654 1.00 89.75 137 PRO A CA 1
ATOM 1116 C C . PRO A 1 137 ? -8.909 -5.734 -11.574 1.00 89.75 137 PRO A C 1
ATOM 1118 O O . PRO A 1 137 ? -8.401 -4.795 -10.948 1.00 89.75 137 PRO A O 1
ATOM 1121 N N . ARG A 1 138 ? -9.997 -5.570 -12.327 1.00 91.38 138 ARG A N 1
ATOM 1122 C CA . ARG A 1 138 ? -10.638 -4.272 -12.568 1.00 91.38 138 ARG A CA 1
ATOM 1123 C C . ARG A 1 138 ? -11.114 -3.643 -11.260 1.00 91.38 138 ARG A C 1
ATOM 1125 O O . ARG A 1 138 ? -11.158 -2.423 -11.133 1.00 91.38 138 ARG A O 1
ATOM 1132 N N . GLU A 1 139 ? -11.440 -4.476 -10.284 1.00 94.62 139 GLU A N 1
ATOM 1133 C CA . GLU A 1 139 ? -11.966 -4.094 -8.984 1.00 94.62 139 GLU A CA 1
ATOM 1134 C C . GLU A 1 139 ? -10.964 -3.254 -8.187 1.00 94.62 139 GLU A C 1
ATOM 1136 O O . GLU A 1 139 ? -11.372 -2.276 -7.567 1.00 94.62 139 GLU A O 1
ATOM 1141 N N . GLN A 1 140 ? -9.660 -3.566 -8.219 1.00 94.50 140 GLN A N 1
ATOM 1142 C CA . GLN A 1 140 ? -8.671 -2.768 -7.477 1.00 94.50 140 GLN A CA 1
ATOM 1143 C C . GLN A 1 140 ? -8.435 -1.409 -8.131 1.00 94.50 140 GLN A C 1
ATOM 1145 O O . GLN A 1 140 ? -8.233 -0.425 -7.420 1.00 94.50 140 GLN A O 1
ATOM 1150 N N . PHE A 1 141 ? -8.511 -1.333 -9.463 1.00 94.31 141 PHE A N 1
ATOM 1151 C CA . PHE A 1 141 ? -8.430 -0.053 -10.162 1.00 94.31 141 PHE A CA 1
ATOM 1152 C C . PHE A 1 141 ? -9.621 0.845 -9.824 1.00 94.31 141 PHE A C 1
ATOM 1154 O O . PHE A 1 141 ? -9.447 2.013 -9.480 1.00 94.31 141 PHE A O 1
ATOM 1161 N N . LEU A 1 142 ? -10.833 0.284 -9.886 1.00 95.62 142 LEU A N 1
ATOM 1162 C CA . LEU A 1 142 ? -12.057 0.990 -9.516 1.00 95.62 142 LEU A CA 1
ATOM 1163 C C . LEU A 1 142 ? -12.005 1.450 -8.060 1.00 95.62 142 LEU A C 1
ATOM 1165 O O . LEU A 1 142 ? -12.229 2.624 -7.793 1.00 95.62 142 LEU A O 1
ATOM 1169 N N . PHE A 1 143 ? -11.599 0.572 -7.139 1.00 96.62 143 PHE A N 1
ATOM 1170 C CA . PHE A 1 143 ? -11.418 0.928 -5.735 1.00 96.62 143 PHE A CA 1
ATOM 1171 C C . PHE A 1 143 ? -10.477 2.127 -5.558 1.00 96.62 143 PHE A C 1
ATOM 1173 O O . PHE A 1 143 ? -10.824 3.080 -4.862 1.00 96.62 143 PHE A O 1
ATOM 1180 N N . LEU A 1 144 ? -9.309 2.107 -6.207 1.00 96.19 144 LEU A N 1
ATOM 1181 C CA . LEU A 1 144 ? -8.320 3.182 -6.119 1.00 96.19 144 LEU A CA 1
ATOM 1182 C C . LEU A 1 144 ? -8.852 4.514 -6.671 1.00 96.19 144 LEU A C 1
ATOM 1184 O O . LEU A 1 144 ? -8.586 5.577 -6.105 1.00 96.19 144 LEU A O 1
ATOM 1188 N N . ARG A 1 145 ? -9.603 4.459 -7.773 1.00 96.19 145 ARG A N 1
ATOM 1189 C CA . ARG A 1 145 ? -10.191 5.634 -8.423 1.00 96.19 145 ARG A CA 1
ATOM 1190 C C . ARG A 1 145 ? -11.353 6.220 -7.624 1.00 96.19 145 ARG A C 1
ATOM 1192 O O . ARG A 1 145 ? -11.475 7.437 -7.545 1.00 96.19 145 ARG A O 1
ATOM 1199 N N . ASP A 1 146 ? -12.187 5.365 -7.047 1.00 97.44 146 ASP A N 1
ATOM 1200 C CA . ASP A 1 146 ? -13.427 5.770 -6.387 1.00 97.44 146 ASP A CA 1
ATOM 1201 C C . ASP A 1 146 ? -13.184 6.202 -4.921 1.00 97.44 146 ASP A C 1
ATOM 1203 O O . ASP A 1 146 ? -14.018 6.891 -4.338 1.00 97.44 146 ASP A O 1
ATOM 1207 N N . ASN A 1 147 ? -12.015 5.879 -4.340 1.00 96.75 147 ASN A N 1
ATOM 1208 C CA . ASN A 1 147 ? -11.664 6.181 -2.943 1.00 96.75 147 ASN A CA 1
ATOM 1209 C C . ASN A 1 147 ? -10.371 7.018 -2.763 1.00 96.75 147 ASN A C 1
ATOM 1211 O O . ASN A 1 147 ? -9.507 6.653 -1.956 1.00 96.75 147 ASN A O 1
ATOM 1215 N N . PRO A 1 148 ? -10.192 8.159 -3.459 1.00 96.62 148 PRO A N 1
ATOM 1216 C CA . PRO A 1 148 ? -8.972 8.969 -3.337 1.00 96.62 148 PRO A CA 1
ATOM 1217 C C . PRO A 1 148 ? -8.808 9.583 -1.936 1.00 96.62 148 PRO A C 1
ATOM 1219 O O . PRO A 1 148 ? -7.698 9.758 -1.439 1.00 96.62 148 PRO A O 1
ATOM 1222 N N . ASN A 1 149 ? -9.924 9.852 -1.258 1.00 94.88 149 ASN A N 1
ATOM 1223 C CA . ASN A 1 149 ? -9.988 10.428 0.085 1.00 94.88 149 ASN A CA 1
ATOM 1224 C C . ASN A 1 149 ? -9.431 9.516 1.194 1.00 94.88 149 ASN A C 1
ATOM 1226 O O . ASN A 1 149 ? -9.210 9.991 2.310 1.00 94.88 149 ASN A O 1
ATOM 1230 N N . LEU A 1 150 ? -9.224 8.220 0.933 1.00 95.38 150 LEU A N 1
ATOM 1231 C CA . LEU A 1 150 ? -8.557 7.330 1.887 1.00 95.38 150 LEU A CA 1
ATOM 1232 C C . LEU A 1 150 ? -7.078 7.688 2.054 1.00 95.38 150 LEU A C 1
ATOM 1234 O O . LEU A 1 150 ? -6.530 7.475 3.130 1.00 95.38 150 LEU A O 1
ATOM 1238 N N . PHE A 1 151 ? -6.457 8.283 1.036 1.00 95.19 151 PHE A N 1
ATOM 1239 C CA . PHE A 1 151 ? -5.028 8.602 1.015 1.00 95.19 151 PHE A CA 1
ATOM 1240 C C . PHE A 1 151 ? -4.713 10.032 1.487 1.00 95.19 151 PHE A C 1
ATOM 1242 O O . PHE A 1 151 ? -3.558 10.454 1.461 1.00 95.19 151 PHE A O 1
ATOM 1249 N N . SER A 1 152 ? -5.723 10.784 1.935 1.00 92.12 152 SER A N 1
ATOM 1250 C CA . SER A 1 152 ? -5.559 12.131 2.491 1.00 92.12 152 SER A CA 1
ATOM 1251 C C . SER A 1 152 ? -5.100 12.079 3.955 1.00 92.12 152 SER A C 1
ATOM 1253 O O . SER A 1 152 ? -5.595 11.274 4.748 1.00 92.12 152 SER A O 1
ATOM 1255 N N . GLU A 1 153 ? -4.166 12.949 4.339 1.00 82.12 153 GLU A N 1
ATOM 1256 C CA . GLU A 1 153 ? -3.564 12.938 5.683 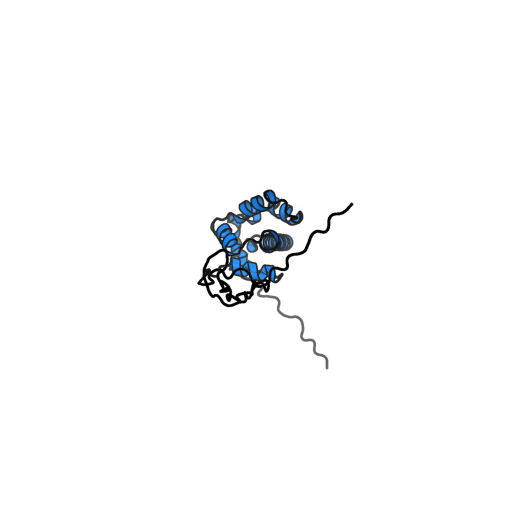1.00 82.12 153 GLU A CA 1
ATOM 1257 C C . GLU A 1 153 ? -4.452 13.522 6.781 1.00 82.12 153 GLU A C 1
ATOM 1259 O O . GLU A 1 153 ? -4.366 13.086 7.933 1.00 82.12 153 GLU A O 1
ATOM 1264 N N . ASP A 1 154 ? -5.350 14.434 6.407 1.00 74.56 154 ASP A N 1
ATOM 1265 C CA . ASP A 1 154 ? -6.150 15.263 7.320 1.00 74.56 154 ASP A CA 1
ATOM 1266 C C . ASP A 1 154 ? -7.088 14.465 8.248 1.00 74.56 154 ASP A C 1
ATOM 1268 O O . ASP A 1 154 ? -7.749 15.025 9.118 1.00 74.56 154 ASP A O 1
ATOM 1272 N N . ARG A 1 155 ? -7.186 13.140 8.081 1.00 64.81 155 ARG A N 1
ATOM 1273 C CA . ARG A 1 155 ? -8.108 12.281 8.844 1.00 64.81 155 ARG A CA 1
ATOM 1274 C C . ARG A 1 155 ? -7.460 11.549 10.016 1.00 64.81 155 ARG A C 1
ATOM 1276 O O . ARG A 1 155 ? -8.179 11.107 10.909 1.00 64.81 155 ARG A O 1
ATOM 1283 N N . SER A 1 156 ? -6.133 11.425 10.043 1.00 57.16 156 SER A N 1
ATOM 1284 C CA . SER A 1 156 ? -5.452 10.531 10.994 1.00 57.16 156 SER A CA 1
ATOM 1285 C C . SER A 1 156 ? -5.332 11.080 12.425 1.00 57.16 156 SER A C 1
ATOM 1287 O O . SER A 1 156 ? -5.060 10.315 13.350 1.00 57.16 156 SER A O 1
ATOM 1289 N N . GLU A 1 157 ? -5.580 12.375 12.640 1.00 59.06 157 GLU A N 1
ATOM 1290 C CA . GLU A 1 157 ? -5.441 13.008 13.961 1.00 59.06 157 GLU A CA 1
ATOM 1291 C C . GLU A 1 157 ? -6.656 12.795 14.875 1.00 59.06 157 GLU A C 1
ATOM 1293 O O . GLU A 1 157 ? -6.518 12.795 16.094 1.00 59.06 157 GLU A O 1
ATOM 1298 N N . THR A 1 158 ? -7.843 12.530 14.322 1.00 55.97 158 THR A N 1
ATOM 1299 C CA . THR A 1 158 ? -9.090 12.528 15.115 1.00 55.97 158 THR A CA 1
ATOM 1300 C C . THR A 1 158 ? -9.460 11.181 15.740 1.00 55.97 158 THR A C 1
ATOM 1302 O O . THR A 1 158 ? -10.337 11.129 16.599 1.00 55.97 158 THR A O 1
ATOM 1305 N N . LEU A 1 159 ? -8.809 10.078 15.352 1.00 56.31 159 LEU A N 1
ATOM 1306 C CA . LEU A 1 159 ? -9.214 8.729 15.781 1.00 56.31 159 LEU A CA 1
ATOM 1307 C C . LEU A 1 159 ? -8.390 8.143 16.941 1.00 56.31 159 LEU A C 1
ATOM 1309 O O . LEU A 1 159 ? -8.818 7.156 17.542 1.00 56.31 159 LEU A O 1
ATOM 1313 N N . ASN A 1 160 ? -7.255 8.747 17.304 1.00 53.03 160 ASN A N 1
ATOM 1314 C CA . ASN A 1 160 ? -6.352 8.166 18.306 1.00 53.03 160 ASN A CA 1
ATOM 1315 C C . ASN A 1 160 ? -6.766 8.383 19.769 1.00 53.03 160 ASN A C 1
ATOM 1317 O O . ASN A 1 160 ? -6.300 7.628 20.618 1.00 53.03 160 ASN A O 1
ATOM 1321 N N . GLU A 1 161 ? -7.666 9.317 20.087 1.00 55.28 161 GLU A N 1
ATOM 1322 C CA . GLU A 1 161 ? -8.076 9.518 21.489 1.00 55.28 161 GLU A CA 1
ATOM 1323 C C . GLU A 1 161 ? -9.317 8.710 21.901 1.00 55.28 161 GLU A C 1
ATOM 1325 O O . GLU A 1 161 ? -9.468 8.385 23.076 1.00 55.28 161 GLU A O 1
ATOM 1330 N N . HIS A 1 162 ? -10.177 8.296 20.962 1.00 54.22 162 HIS A N 1
ATOM 1331 C CA . HIS A 1 162 ? -11.455 7.653 21.312 1.00 54.22 162 HIS A CA 1
ATOM 1332 C C . HIS A 1 162 ? -11.593 6.170 20.930 1.00 54.22 162 HIS A C 1
ATOM 1334 O O . HIS A 1 162 ? -12.448 5.486 21.498 1.00 54.22 162 HIS A O 1
ATOM 1340 N N . ALA A 1 163 ? -10.776 5.634 20.014 1.00 55.19 163 ALA A N 1
ATOM 1341 C CA . ALA A 1 163 ? -10.956 4.260 19.529 1.00 55.19 163 ALA A CA 1
ATOM 1342 C C . ALA A 1 163 ? -10.298 3.184 20.418 1.00 55.19 163 ALA A C 1
ATOM 1344 O O . ALA A 1 163 ? -10.851 2.094 20.562 1.00 55.19 163 ALA A O 1
ATOM 1345 N N . PHE A 1 164 ? -9.172 3.479 21.079 1.00 52.91 164 PHE A N 1
ATOM 1346 C CA . PHE A 1 164 ? -8.474 2.488 21.917 1.00 52.91 164 PHE A CA 1
ATOM 1347 C C . PHE A 1 164 ? -9.130 2.238 23.285 1.00 52.91 164 PHE A C 1
ATOM 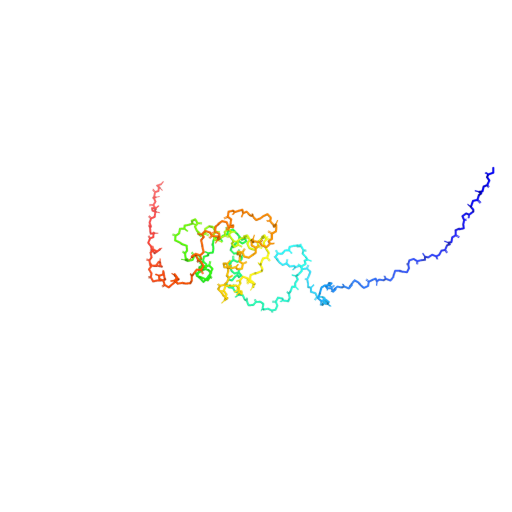1349 O O . PHE A 1 164 ? -8.860 1.219 23.914 1.00 52.91 164 PHE A O 1
ATOM 1356 N N . ALA A 1 165 ? -10.048 3.103 23.726 1.00 53.75 165 ALA A N 1
ATOM 1357 C CA . ALA A 1 165 ? -10.751 2.934 24.998 1.00 53.75 165 ALA A CA 1
ATOM 1358 C C . ALA A 1 165 ? -11.942 1.951 24.936 1.00 53.75 165 ALA A C 1
ATOM 1360 O O . ALA A 1 165 ? -12.519 1.633 25.974 1.00 53.75 165 ALA A O 1
ATOM 1361 N N . ARG A 1 166 ? -12.344 1.464 23.748 1.00 53.88 166 ARG A N 1
ATOM 1362 C CA . ARG A 1 166 ? -13.587 0.680 23.580 1.00 53.88 166 ARG A CA 1
ATOM 1363 C C . ARG A 1 166 ? -13.427 -0.820 23.325 1.00 53.88 166 ARG A C 1
ATOM 1365 O O . ARG A 1 166 ? -14.425 -1.527 23.389 1.00 53.88 166 ARG A O 1
ATOM 1372 N N . THR A 1 167 ? -12.217 -1.341 23.136 1.00 52.50 167 THR A N 1
ATOM 1373 C CA . THR A 1 167 ? -11.974 -2.798 23.026 1.00 52.50 167 THR A CA 1
ATOM 1374 C C . THR A 1 167 ? -11.602 -3.474 24.351 1.00 52.50 167 THR A C 1
ATOM 1376 O O . THR A 1 167 ? -11.316 -4.667 24.372 1.00 52.50 167 THR A O 1
ATOM 1379 N N . GLY A 1 168 ? -11.667 -2.750 25.474 1.00 52.69 168 GLY A N 1
ATOM 1380 C CA . GLY A 1 168 ? -11.405 -3.279 26.818 1.00 52.69 168 GLY A CA 1
ATOM 1381 C C . GLY A 1 168 ? -12.576 -3.989 27.513 1.00 52.69 168 GLY A C 1
ATOM 1382 O O . GLY A 1 168 ? -12.418 -4.384 28.663 1.00 52.69 168 GLY A O 1
ATOM 1383 N N . ILE A 1 169 ? -13.747 -4.155 26.881 1.00 53.38 169 ILE A N 1
ATOM 1384 C CA . ILE A 1 169 ? -14.900 -4.828 27.510 1.00 53.38 169 ILE A CA 1
ATOM 1385 C C . ILE A 1 169 ? -15.593 -5.764 26.510 1.00 53.38 169 ILE A C 1
ATOM 1387 O O . ILE A 1 169 ? -16.611 -5.421 25.923 1.00 53.38 169 ILE A O 1
ATOM 1391 N N . ILE A 1 170 ? -15.060 -6.977 26.355 1.00 51.88 170 ILE A N 1
ATOM 1392 C CA . ILE A 1 170 ? -15.893 -8.184 26.233 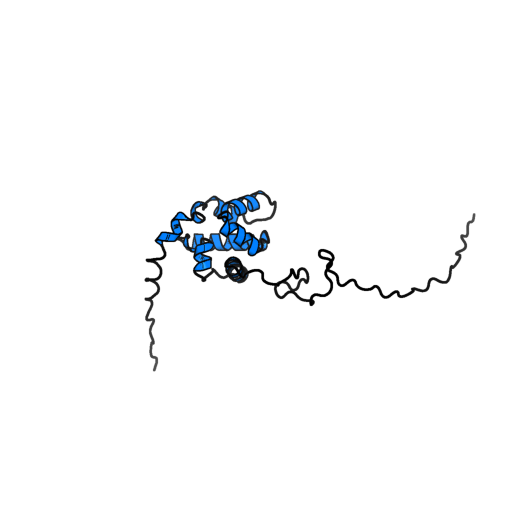1.00 51.88 170 ILE A CA 1
ATOM 1393 C C . ILE A 1 170 ? -15.329 -9.186 27.236 1.00 51.88 170 ILE A C 1
ATOM 1395 O O . ILE A 1 170 ? -14.471 -10.012 26.932 1.00 51.88 170 ILE A O 1
ATOM 1399 N N . GLY A 1 171 ? -15.772 -9.029 28.479 1.00 47.88 171 GLY A N 1
ATOM 1400 C CA . GLY A 1 171 ? -15.771 -10.116 29.438 1.00 47.88 171 GLY A CA 1
ATOM 1401 C C . GLY A 1 171 ? -16.929 -11.078 29.161 1.00 47.88 171 GLY A C 1
ATOM 1402 O O . GLY A 1 171 ? -17.911 -10.717 28.518 1.00 47.88 171 GLY A O 1
ATOM 1403 N N . LEU A 1 172 ? -16.790 -12.271 29.738 1.00 51.91 172 LEU A N 1
ATOM 1404 C CA . LEU A 1 172 ? -17.844 -13.234 30.058 1.00 51.91 172 LEU A CA 1
ATOM 1405 C C . LEU A 1 172 ? -18.619 -13.861 28.885 1.00 51.91 172 LEU A C 1
ATOM 1407 O O . LEU A 1 172 ? -19.728 -13.454 28.558 1.00 51.91 172 LEU A O 1
ATOM 1411 N N . PHE A 1 173 ? -18.122 -15.001 28.402 1.00 47.62 173 PHE A N 1
ATOM 1412 C CA . PHE A 1 173 ? -19.008 -16.114 28.056 1.00 47.62 173 PHE A CA 1
ATOM 1413 C C . PHE A 1 173 ? -18.672 -17.323 28.934 1.00 47.62 173 PHE A C 1
ATOM 1415 O O . PHE A 1 173 ? -17.679 -18.009 28.728 1.00 47.62 173 PHE A O 1
ATOM 1422 N N . SER A 1 174 ? -19.514 -17.481 29.959 1.00 54.75 174 SER A N 1
ATOM 1423 C CA . SER A 1 174 ? -19.955 -18.708 30.629 1.00 54.75 174 SER A CA 1
ATOM 1424 C C . SER A 1 174 ? -18.983 -19.885 30.710 1.00 54.75 174 SER A C 1
ATOM 1426 O O . SER A 1 174 ? -18.920 -20.719 29.810 1.00 54.75 174 SER A O 1
ATOM 1428 N N . ALA A 1 175 ? -18.381 -20.044 31.889 1.00 57.72 175 ALA A N 1
ATOM 1429 C CA . ALA A 1 175 ? -18.239 -21.374 32.463 1.00 57.72 175 ALA A CA 1
ATOM 1430 C C . ALA A 1 175 ? -19.655 -21.927 32.704 1.00 57.72 175 ALA A C 1
ATOM 1432 O O . ALA A 1 175 ? -20.430 -21.333 33.453 1.00 57.72 175 ALA A O 1
ATOM 1433 N N . ARG A 1 176 ? -20.009 -23.019 32.026 1.00 68.88 176 ARG A N 1
ATOM 1434 C CA . ARG A 1 176 ? -21.159 -23.848 32.382 1.00 68.88 176 ARG A CA 1
ATOM 1435 C C . ARG A 1 176 ? -20.592 -25.169 32.877 1.00 68.88 176 ARG A C 1
ATOM 1437 O O . ARG A 1 176 ? -19.957 -25.888 32.111 1.00 68.88 176 ARG A O 1
ATOM 1444 N N . GLU A 1 177 ? -20.750 -25.378 34.177 1.00 71.44 177 GLU A N 1
ATOM 1445 C CA . GLU A 1 177 ? -20.577 -26.650 34.867 1.00 71.44 177 GLU A CA 1
ATOM 1446 C C . GLU A 1 177 ? -21.458 -27.708 34.193 1.00 71.44 177 GLU A C 1
ATOM 1448 O O . GLU A 1 177 ? -22.642 -27.462 33.950 1.00 71.44 177 GLU A O 1
ATOM 1453 N N . GLU A 1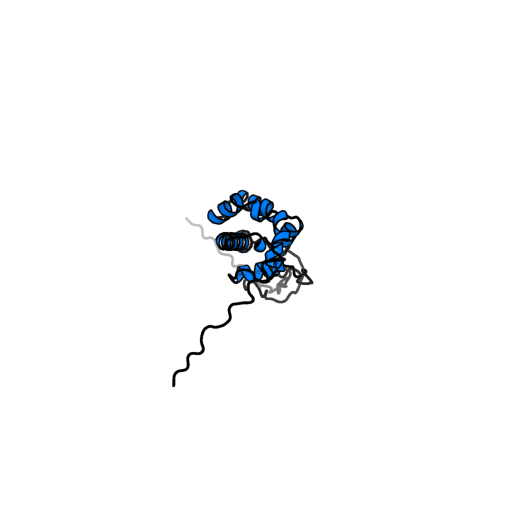 178 ? -20.886 -28.871 33.904 1.00 71.12 178 GLU A N 1
ATOM 1454 C CA . GLU A 1 178 ? -21.638 -30.119 33.816 1.00 71.12 178 GLU A CA 1
ATOM 1455 C C . GLU A 1 178 ? -20.982 -31.108 34.784 1.00 71.12 178 GLU A C 1
ATOM 1457 O O . GLU A 1 178 ? -19.753 -31.226 34.825 1.00 71.12 178 GLU A O 1
ATOM 1462 N N . GLU A 1 179 ? -21.851 -31.679 35.619 1.00 70.25 179 GLU A N 1
ATOM 1463 C CA . GLU A 1 179 ? -21.623 -32.643 36.703 1.00 70.25 179 GLU A CA 1
ATOM 1464 C C . GLU A 1 179 ? -20.972 -33.958 36.252 1.00 70.25 179 GLU A C 1
ATOM 1466 O O . GLU A 1 179 ? -21.236 -34.414 35.114 1.00 70.25 179 GLU A O 1
#

pLDDT: mean 76.05, std 21.72, range [40.38, 98.12]

Foldseek 3Di:
DDDDDDDDDDDDDDPPPPPPPPQCADPVPRDHDDDFQDPPDRPTDDPDPPPDPDDDLLVQLVVCLVVVHQDDPVVVCQLQLVVVDPDPVLSVLSSVLVNCCCPVVVPDSVNCVVCSVVLNNLVVSLVVVVPDPTPDPVSSNCSSVVPVVSSDNVRRPPCVPPPVVPVPDDDDDDDDDDD

Radius of gyration: 28.5 Å; chains: 1; bounding box: 65×57×102 Å

Secondary structure (DSSP, 8-state):
------------------------B-TTT--B---S--SS-TT-------S-----HHHHHHHHHHTT-----HHHHHHTTGGG--SHHHHHHHHHHHHHHHHTS---HHHHHHHHHTT-HHHHHHHHHHH--S---HHHHHHHHH-GGGG-GGGTTSSTTTSTTSSS-----------

Sequence (179 aa):
MGSFFVWRLNPELQPSSTSEEVKDKCGYCGMGNAPKTCYICDEGNFCGDLRTTEHTTANDLYHDVIRGRIPRNPLVLKEYYFGNCKELEHQEGLFRLYKTLFTVFRIPPSMLHKWQKSKRIHDNSVTLFNEEPKPVPREQFLFLRDNPNLFSEDRSETLNEHAFARTGIIGLFSAREEE